Protein AF-A0A3E0PNB0-F1 (afdb_monomer_lite)

Structure (mmCIF, N/CA/C/O backbone):
data_AF-A0A3E0PNB0-F1
#
_entry.id   AF-A0A3E0PNB0-F1
#
loop_
_atom_site.group_PDB
_atom_site.id
_atom_site.type_symbol
_atom_site.label_atom_id
_atom_site.label_alt_id
_atom_site.label_comp_id
_atom_site.label_asym_id
_atom_site.label_entity_id
_atom_site.label_seq_id
_atom_site.pdbx_PDB_ins_code
_atom_site.Cartn_x
_atom_site.Cartn_y
_atom_site.Cartn_z
_atom_site.occupancy
_atom_site.B_iso_or_equiv
_atom_site.auth_seq_id
_atom_site.auth_comp_id
_atom_site.auth_asym_id
_atom_site.auth_atom_id
_atom_site.pdbx_PDB_model_num
ATOM 1 N N . MET A 1 1 ? -5.198 2.810 24.061 1.00 46.38 1 MET A N 1
ATOM 2 C CA . MET A 1 1 ? -6.176 3.138 23.002 1.00 46.38 1 MET A CA 1
ATOM 3 C C . MET A 1 1 ? -5.948 2.172 21.847 1.00 46.38 1 MET A C 1
ATOM 5 O O . MET A 1 1 ? -5.291 2.532 20.882 1.00 46.38 1 MET A O 1
ATOM 9 N N . ASN A 1 2 ? -6.426 0.933 21.957 1.00 54.66 2 ASN A N 1
ATOM 10 C CA . ASN A 1 2 ? -6.259 -0.047 20.882 1.00 54.66 2 ASN A CA 1
ATOM 11 C C . ASN A 1 2 ? -7.522 0.008 20.029 1.00 54.66 2 ASN A C 1
ATOM 13 O O . ASN A 1 2 ? -8.456 -0.760 20.234 1.00 54.66 2 ASN A O 1
ATOM 17 N N . GLY A 1 3 ? -7.590 1.008 19.148 1.00 66.81 3 GLY A N 1
ATOM 18 C CA . GLY A 1 3 ? -8.592 0.997 18.090 1.00 66.81 3 GLY A CA 1
ATOM 19 C C . GLY A 1 3 ? -8.276 -0.193 17.198 1.00 66.81 3 GLY A C 1
ATOM 20 O O . GLY A 1 3 ? -7.188 -0.237 16.633 1.00 66.81 3 GLY A O 1
ATOM 21 N N . ASN A 1 4 ? -9.172 -1.177 17.152 1.00 89.00 4 ASN A N 1
ATOM 22 C CA . ASN A 1 4 ? -8.988 -2.384 16.356 1.00 89.00 4 ASN A CA 1
ATOM 23 C C . ASN A 1 4 ? -8.711 -1.974 14.897 1.00 89.00 4 ASN A C 1
ATOM 25 O O . ASN A 1 4 ? -9.514 -1.242 14.307 1.00 89.00 4 ASN A O 1
ATOM 29 N N . LEU A 1 5 ? -7.555 -2.359 14.354 1.00 94.88 5 LEU A N 1
ATOM 30 C CA . LEU A 1 5 ? -7.212 -2.077 12.961 1.00 94.88 5 LEU A CA 1
ATOM 31 C C . LEU A 1 5 ? -7.987 -3.045 12.064 1.00 94.88 5 LEU A C 1
ATOM 33 O O . LEU A 1 5 ? -8.020 -4.245 12.324 1.00 94.88 5 LEU A O 1
ATOM 37 N N . ALA A 1 6 ? -8.618 -2.513 11.022 1.00 95.62 6 ALA A N 1
ATOM 38 C CA . ALA A 1 6 ? -9.249 -3.289 9.961 1.00 95.62 6 ALA A CA 1
ATOM 39 C C . ALA A 1 6 ? -8.222 -3.729 8.909 1.00 95.62 6 ALA A C 1
ATOM 41 O O . ALA A 1 6 ? -8.328 -4.816 8.346 1.00 95.62 6 ALA A O 1
ATOM 42 N N . ILE A 1 7 ? -7.238 -2.866 8.639 1.00 95.75 7 ILE A N 1
ATOM 43 C CA . ILE A 1 7 ? -6.166 -3.091 7.669 1.00 95.75 7 ILE A CA 1
ATOM 44 C C . ILE A 1 7 ? -4.852 -2.657 8.319 1.00 95.75 7 ILE A C 1
ATOM 46 O O . ILE A 1 7 ? -4.775 -1.566 8.884 1.00 95.75 7 ILE A O 1
ATOM 50 N N . GLU A 1 8 ? -3.825 -3.498 8.219 1.00 96.62 8 GLU A N 1
ATOM 51 C CA . GLU A 1 8 ? -2.444 -3.159 8.565 1.00 96.62 8 GLU A CA 1
ATOM 52 C C . GLU A 1 8 ? -1.506 -3.709 7.482 1.00 96.62 8 GLU A C 1
ATOM 54 O O . GLU A 1 8 ? -1.590 -4.883 7.118 1.00 96.62 8 GLU A O 1
ATOM 59 N N . THR A 1 9 ? -0.597 -2.874 6.985 1.00 97.06 9 THR A N 1
ATOM 60 C CA . THR A 1 9 ? 0.554 -3.294 6.182 1.00 97.06 9 THR A CA 1
ATOM 61 C C . THR A 1 9 ? 1.837 -2.824 6.851 1.00 97.06 9 THR A C 1
ATOM 63 O O . THR A 1 9 ? 1.860 -1.781 7.504 1.00 97.06 9 THR A O 1
ATOM 66 N N . LYS A 1 10 ? 2.903 -3.611 6.692 1.00 97.69 10 LYS A N 1
ATOM 67 C CA . LYS A 1 10 ? 4.257 -3.270 7.137 1.00 97.69 10 LYS A CA 1
ATOM 68 C C . LYS A 1 10 ? 5.204 -3.482 5.976 1.00 97.69 10 LYS A C 1
ATOM 70 O O . LYS A 1 10 ? 5.315 -4.611 5.498 1.00 97.69 10 LYS A O 1
ATOM 75 N N . SER A 1 11 ? 5.842 -2.413 5.525 1.00 97.88 11 SER A N 1
ATOM 76 C CA . SER A 1 11 ? 6.824 -2.418 4.449 1.00 97.88 11 SER A CA 1
ATOM 77 C C . SER A 1 11 ? 6.349 -3.157 3.194 1.00 97.88 11 SER A C 1
ATOM 79 O O . SER A 1 11 ? 7.102 -3.912 2.580 1.00 97.88 11 SER A O 1
ATOM 81 N N . LEU A 1 12 ? 5.076 -2.993 2.818 1.00 97.56 12 LEU A N 1
ATOM 82 C CA . LEU A 1 12 ? 4.501 -3.741 1.704 1.00 97.56 12 LEU A CA 1
ATOM 83 C C . LEU A 1 12 ? 5.071 -3.242 0.373 1.00 97.56 12 LEU A C 1
ATOM 85 O O . LEU A 1 12 ? 4.808 -2.119 -0.048 1.00 97.56 12 LEU A O 1
ATOM 89 N N . THR A 1 13 ? 5.788 -4.124 -0.315 1.00 97.50 13 THR A N 1
ATOM 90 C CA . THR A 1 13 ? 6.283 -3.907 -1.676 1.00 97.50 13 THR A CA 1
ATOM 91 C C . THR A 1 13 ? 5.564 -4.858 -2.632 1.00 97.50 13 THR A C 1
ATOM 93 O O . THR A 1 13 ? 5.395 -6.043 -2.331 1.00 97.50 13 THR A O 1
ATOM 96 N N . LYS A 1 14 ? 5.135 -4.367 -3.799 1.00 97.12 14 LYS A N 1
ATOM 97 C CA . LYS A 1 14 ? 4.442 -5.157 -4.824 1.00 97.12 14 LYS A CA 1
ATOM 98 C C . LYS A 1 14 ? 5.104 -4.992 -6.183 1.00 97.12 14 LYS A C 1
ATOM 100 O O . LYS A 1 14 ? 5.233 -3.884 -6.686 1.00 97.12 14 LYS A O 1
ATOM 105 N N . HIS A 1 15 ? 5.414 -6.129 -6.797 1.00 97.88 15 HIS A N 1
ATOM 106 C CA . HIS A 1 15 ? 5.911 -6.211 -8.163 1.00 97.88 15 HIS A CA 1
ATOM 107 C C . HIS A 1 15 ? 4.882 -6.862 -9.097 1.00 97.88 15 HIS A C 1
ATOM 109 O O . HIS A 1 15 ? 4.157 -7.784 -8.696 1.00 97.88 15 HIS A O 1
ATOM 115 N N . TYR A 1 16 ? 4.861 -6.402 -10.346 1.00 96.56 16 TYR A N 1
ATOM 116 C CA . TYR A 1 16 ? 4.201 -7.037 -11.484 1.00 96.56 16 TYR A CA 1
ATOM 117 C C . TYR A 1 16 ? 5.248 -7.301 -12.569 1.00 96.56 16 TYR A C 1
ATOM 119 O O . TYR A 1 16 ? 5.586 -6.414 -13.350 1.00 96.56 16 TYR A O 1
ATOM 127 N N . GLY A 1 17 ? 5.785 -8.525 -12.594 1.00 96.69 17 GLY A N 1
ATOM 128 C CA . GLY A 1 17 ? 6.964 -8.833 -13.407 1.00 96.69 17 GLY A CA 1
ATOM 129 C C . GLY A 1 17 ? 8.141 -7.959 -12.978 1.00 96.69 17 GLY A C 1
ATOM 130 O O . GLY A 1 17 ? 8.452 -7.901 -11.789 1.00 96.69 17 GLY A O 1
ATOM 131 N N . ASP A 1 18 ? 8.725 -7.243 -13.936 1.00 96.56 18 ASP A N 1
ATOM 132 C CA . ASP A 1 18 ? 9.864 -6.345 -13.711 1.00 96.56 18 ASP A CA 1
ATOM 133 C C . ASP A 1 18 ? 9.462 -4.960 -13.167 1.00 96.56 18 ASP A C 1
ATOM 135 O O . ASP A 1 18 ? 10.322 -4.132 -12.877 1.00 96.56 18 ASP A O 1
ATOM 139 N N . VAL A 1 19 ? 8.162 -4.679 -13.028 1.00 96.62 19 VAL A N 1
ATOM 140 C CA . VAL A 1 19 ? 7.669 -3.387 -12.531 1.00 96.62 19 VAL A CA 1
ATOM 141 C C . VAL A 1 19 ? 7.470 -3.445 -11.020 1.00 96.62 19 VAL A C 1
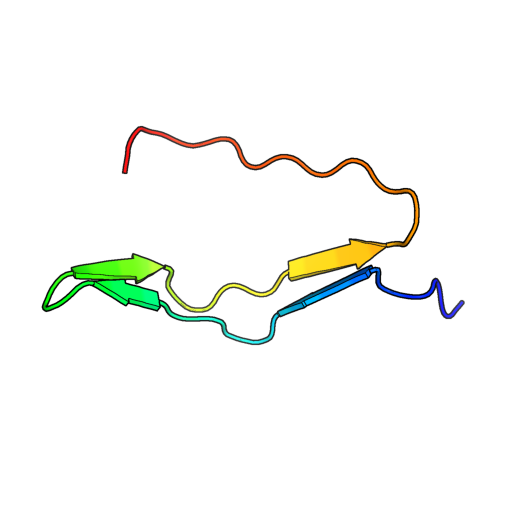ATOM 143 O O . VAL A 1 19 ? 6.588 -4.160 -10.542 1.00 96.62 19 VAL A O 1
ATOM 146 N N . GLU A 1 20 ? 8.234 -2.650 -10.269 1.00 95.94 20 GLU A N 1
ATOM 147 C CA . GLU A 1 20 ? 7.944 -2.348 -8.862 1.00 95.94 20 GLU A CA 1
ATOM 148 C C . GLU A 1 20 ? 6.798 -1.325 -8.798 1.00 95.94 20 GLU A C 1
ATOM 150 O O . GLU A 1 20 ? 6.993 -0.133 -9.009 1.00 95.94 20 GLU A O 1
ATOM 155 N N . ALA A 1 21 ? 5.576 -1.804 -8.568 1.00 95.25 21 ALA A N 1
ATOM 156 C CA . ALA A 1 21 ? 4.363 -0.983 -8.579 1.00 95.25 21 ALA A CA 1
ATOM 157 C C . ALA A 1 21 ? 4.009 -0.384 -7.212 1.00 95.25 21 ALA A C 1
ATOM 15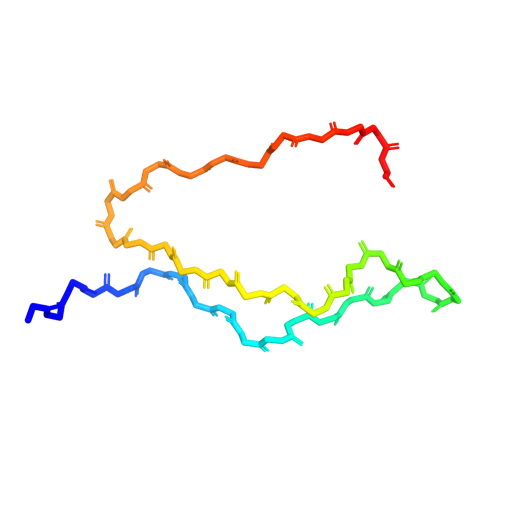9 O O . ALA A 1 21 ? 3.176 0.514 -7.122 1.00 95.25 21 ALA A O 1
ATOM 160 N N . LEU A 1 22 ? 4.595 -0.905 -6.137 1.00 95.06 22 LEU A N 1
ATOM 161 C CA . LEU A 1 22 ? 4.461 -0.352 -4.797 1.00 95.06 22 LEU A CA 1
ATOM 162 C C . LEU A 1 22 ? 5.745 -0.622 -4.033 1.00 95.06 22 LEU A C 1
ATOM 164 O O . LEU A 1 22 ? 6.206 -1.763 -4.032 1.00 95.06 22 LEU A O 1
ATOM 168 N N . THR A 1 23 ? 6.251 0.379 -3.325 1.00 96.06 23 THR A N 1
ATOM 169 C CA . THR A 1 23 ? 7.492 0.267 -2.560 1.00 96.06 23 THR A CA 1
ATOM 170 C C . THR A 1 23 ? 7.233 0.637 -1.108 1.00 96.06 23 THR A C 1
ATOM 172 O O . THR A 1 23 ? 6.858 1.769 -0.813 1.00 96.06 23 THR A O 1
ATOM 175 N N . ASN A 1 24 ? 7.477 -0.310 -0.201 1.00 97.12 24 ASN A N 1
ATOM 176 C CA . ASN A 1 24 ? 7.580 -0.081 1.241 1.00 97.12 24 ASN A CA 1
ATOM 177 C C . ASN A 1 24 ? 6.370 0.648 1.876 1.00 97.12 24 ASN A C 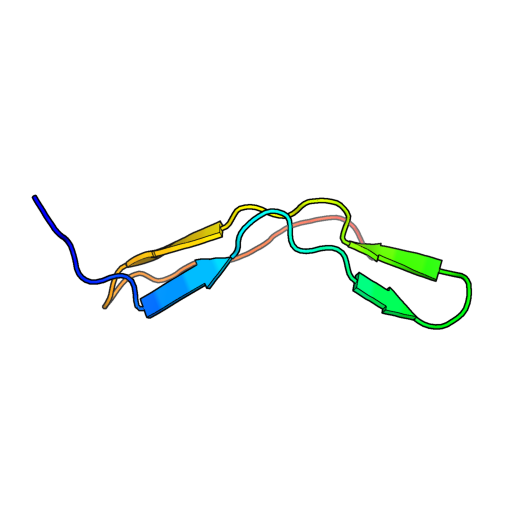1
ATOM 179 O O . ASN A 1 24 ? 6.541 1.580 2.658 1.00 97.12 24 ASN A O 1
ATOM 183 N N . LEU A 1 25 ? 5.142 0.237 1.536 1.00 95.31 25 LEU A N 1
ATOM 184 C CA . LEU A 1 25 ? 3.919 0.847 2.063 1.00 95.31 25 LEU A CA 1
ATOM 185 C C . LEU A 1 25 ? 3.608 0.377 3.491 1.00 95.31 25 LEU A C 1
ATOM 187 O O . LEU A 1 25 ? 3.260 -0.790 3.718 1.00 95.31 25 LEU A O 1
ATOM 191 N N . ASP A 1 26 ? 3.617 1.331 4.417 1.00 96.06 26 ASP A N 1
ATOM 192 C CA . ASP A 1 26 ? 3.026 1.214 5.748 1.00 96.06 26 ASP A CA 1
ATOM 193 C C . ASP A 1 26 ? 1.640 1.870 5.756 1.00 96.06 26 ASP A C 1
ATOM 195 O O . ASP A 1 26 ? 1.495 3.064 5.487 1.00 96.06 26 ASP A O 1
ATOM 199 N N . LEU A 1 27 ? 0.608 1.087 6.064 1.00 95.31 27 LEU A N 1
ATOM 200 C CA . LEU A 1 27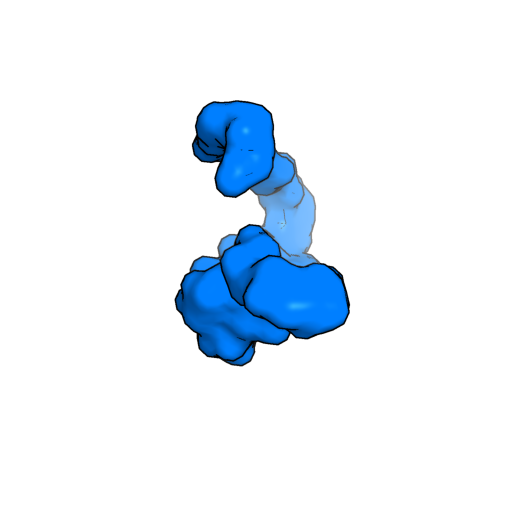 ? -0.780 1.536 6.112 1.00 95.31 27 LEU A CA 1
ATOM 201 C C . LEU A 1 27 ? -1.458 0.964 7.350 1.00 95.31 27 LEU A C 1
ATOM 203 O O . LEU A 1 27 ? -1.347 -0.224 7.638 1.00 95.31 27 LEU A O 1
ATOM 207 N N . GLN A 1 28 ? -2.216 1.801 8.051 1.00 95.62 28 GLN A N 1
ATOM 208 C CA . GLN A 1 28 ? -3.097 1.386 9.134 1.00 95.62 28 GLN A CA 1
ATOM 209 C C . GLN A 1 28 ? -4.457 2.040 8.931 1.00 95.62 28 GLN A C 1
ATOM 211 O O . GLN A 1 28 ? -4.546 3.264 8.890 1.00 95.62 28 GLN A O 1
ATOM 216 N N . VAL A 1 29 ? -5.507 1.229 8.822 1.00 95.62 29 VAL A N 1
ATOM 217 C CA . VAL A 1 29 ? -6.896 1.699 8.722 1.00 95.62 29 VAL A CA 1
ATOM 218 C C . VAL A 1 29 ? -7.682 1.120 9.884 1.00 95.62 29 VAL A C 1
ATOM 220 O O . VAL A 1 29 ? -7.632 -0.086 10.142 1.00 95.62 29 VAL A O 1
ATOM 223 N N . ARG A 1 30 ? -8.402 1.970 10.612 1.00 95.25 30 ARG A N 1
ATOM 224 C CA . ARG A 1 30 ? -9.203 1.580 11.778 1.00 95.25 30 ARG A CA 1
ATOM 225 C C . ARG A 1 30 ? -10.553 1.011 11.351 1.00 95.25 30 ARG A C 1
ATOM 227 O O . ARG A 1 30 ? -11.095 1.349 10.303 1.00 95.25 30 ARG A O 1
ATOM 234 N N . MET A 1 31 ? -11.142 0.169 12.196 1.00 95.50 31 MET A N 1
ATOM 235 C CA . MET A 1 31 ? -12.524 -0.279 11.992 1.00 95.50 31 MET A CA 1
ATOM 236 C C . MET A 1 31 ? -13.488 0.917 11.914 1.00 95.50 31 MET A C 1
ATOM 238 O O . MET A 1 31 ? -13.498 1.764 12.806 1.00 95.50 31 MET A O 1
ATOM 242 N N . GLY A 1 32 ? -14.308 0.961 10.859 1.00 94.75 32 GLY A N 1
ATOM 243 C CA . GLY A 1 32 ? -15.287 2.030 10.611 1.00 94.75 32 GLY A CA 1
ATOM 244 C C . GLY A 1 32 ? -14.727 3.284 9.927 1.00 94.75 32 GLY A C 1
ATOM 245 O O . GLY A 1 32 ? -15.483 4.219 9.678 1.00 94.75 32 GLY A O 1
ATOM 246 N N . GLU A 1 33 ? -13.431 3.316 9.614 1.00 93.50 33 GLU A N 1
ATOM 247 C CA . GLU A 1 33 ? -12.793 4.412 8.886 1.00 93.50 33 GLU A CA 1
ATOM 248 C C . GLU A 1 33 ? -13.026 4.288 7.373 1.00 93.50 33 GLU A C 1
ATOM 250 O O . GLU A 1 33 ? -12.938 3.199 6.804 1.00 93.50 33 GLU A O 1
ATOM 255 N N . VAL A 1 34 ? -13.304 5.416 6.713 1.00 94.88 34 VAL A N 1
ATOM 256 C CA . VAL A 1 34 ? -13.296 5.511 5.249 1.00 94.88 34 VAL A CA 1
ATOM 257 C C . VAL A 1 34 ? -11.944 6.068 4.828 1.00 94.88 34 VAL A C 1
ATOM 259 O O . VAL A 1 34 ? -11.61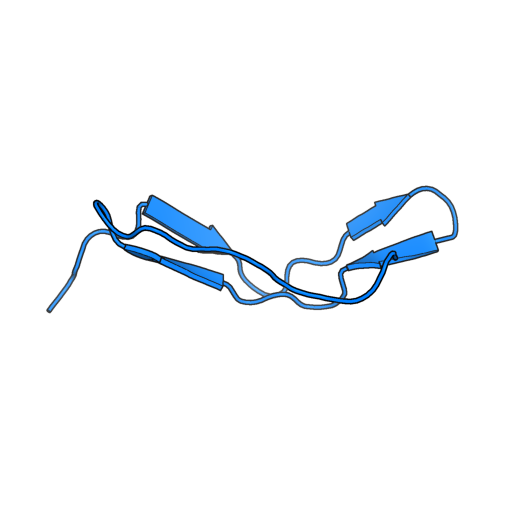2 7.205 5.155 1.00 94.88 34 VAL A O 1
ATOM 262 N N . PHE A 1 35 ? -11.181 5.265 4.092 1.00 93.69 35 PHE A N 1
ATOM 263 C CA . PHE A 1 35 ? -9.845 5.607 3.618 1.00 93.69 35 PHE A CA 1
ATOM 264 C C . PHE A 1 35 ? -9.809 5.617 2.084 1.00 93.69 35 PHE A C 1
ATOM 266 O O . PHE A 1 35 ? -10.397 4.743 1.446 1.00 93.69 35 PHE A O 1
ATOM 273 N N . GLY A 1 36 ? -9.112 6.587 1.488 1.00 91.75 36 GLY A N 1
ATOM 274 C CA . GLY A 1 36 ? -8.951 6.699 0.039 1.00 91.75 36 GLY A CA 1
ATOM 275 C C . GLY A 1 36 ? -7.531 7.100 -0.347 1.00 91.75 36 GLY A C 1
ATOM 276 O O . GLY A 1 36 ? -6.955 8.003 0.254 1.00 91.75 36 GLY A O 1
ATOM 277 N N . PHE A 1 37 ? -6.987 6.442 -1.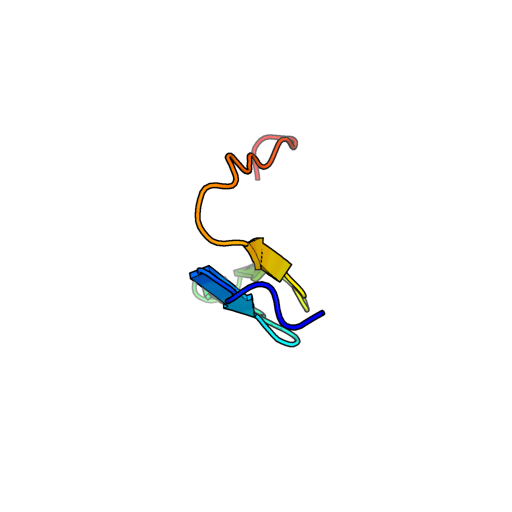372 1.00 86.94 37 PHE A N 1
ATOM 278 C CA . PHE A 1 37 ? -5.751 6.857 -2.030 1.00 86.94 37 PHE A CA 1
ATOM 279 C C . PHE A 1 37 ? -6.067 7.755 -3.224 1.00 86.94 37 PHE A C 1
ATOM 281 O O . PHE A 1 37 ? -6.979 7.469 -4.000 1.00 86.94 37 PHE A O 1
ATOM 288 N N . LEU A 1 38 ? -5.283 8.819 -3.386 1.00 90.94 38 LEU A N 1
ATOM 289 C CA . LEU A 1 38 ? -5.313 9.680 -4.560 1.00 90.94 38 LEU A CA 1
ATOM 290 C C . LEU A 1 38 ? -3.881 9.889 -5.050 1.00 90.94 38 LEU A C 1
ATOM 292 O O . LEU A 1 38 ? -2.993 10.208 -4.263 1.00 90.94 38 LEU A O 1
ATOM 296 N N . GLY A 1 39 ? -3.678 9.722 -6.350 1.00 88.06 39 GLY A N 1
ATOM 297 C CA . GLY A 1 39 ? -2.386 9.863 -7.003 1.00 88.06 39 GLY A CA 1
ATOM 298 C C . GLY A 1 39 ? -2.548 9.985 -8.517 1.00 88.06 39 GLY A C 1
ATOM 299 O O . GLY A 1 39 ? -3.675 9.910 -9.019 1.00 88.06 39 GLY A O 1
ATOM 300 N N . PRO A 1 40 ? -1.444 10.218 -9.243 1.00 91.44 40 PRO A N 1
ATOM 301 C CA . PRO A 1 40 ? -1.436 10.141 -10.698 1.00 91.44 40 PRO A CA 1
ATOM 302 C C . PRO A 1 40 ? -1.804 8.729 -11.190 1.00 91.44 40 PRO A C 1
ATOM 304 O O . PRO A 1 40 ? -1.936 7.785 -10.413 1.00 91.44 40 PRO A O 1
ATOM 307 N N . ASN A 1 41 ? -2.017 8.599 -12.502 1.00 88.56 41 ASN A N 1
ATOM 308 C CA . ASN A 1 41 ? -2.183 7.286 -13.116 1.00 88.56 41 ASN A CA 1
ATOM 309 C C . ASN A 1 41 ? -0.834 6.566 -13.151 1.00 88.56 41 ASN A C 1
ATOM 311 O O . ASN A 1 41 ? 0.070 7.031 -13.849 1.00 88.56 41 ASN A O 1
ATOM 315 N N . GLY A 1 42 ? -0.764 5.416 -12.475 1.00 79.50 42 GLY A N 1
ATOM 316 C CA . GLY A 1 42 ? 0.503 4.710 -12.256 1.00 79.50 42 GLY A CA 1
ATOM 317 C C . GLY A 1 42 ? 1.464 5.514 -11.389 1.00 79.50 42 GLY A C 1
ATOM 318 O O . GLY A 1 42 ? 2.648 5.125 -11.389 1.00 79.50 42 GLY A O 1
#

Foldseek 3Di:
DCQPWPDFDAQDWDDDVVDGPDGGDTDTHGPPDDDDDDDPDD

pLDDT: mean 91.69, std 10.77, range [46.38, 97.88]

Radius of gyration: 13.0 Å; chains: 1; bounding box: 25×19×37 Å

Secondary structure (DSSP, 8-state):
----EEEEEEEEEEEETTEEEEEEEEEEEETT-------S--

Sequence (42 aa):
MNGNLAIETKSLTKHYGDVEALTNLDLQVRMGEVFGFLGPNG